Protein AF-A0A170VFK0-F1 (afdb_monomer_lite)

Organism: Triatoma infestans (NCBI:txid30076)

pLDDT: mean 92.16, std 7.34, range [55.44, 97.75]

Sequence (66 aa):
VEIVRELDGHVLKCVKDQNGNHVVQKCIECVDPHALQFIINAFQGQVFTLSTHPYGCRVIQRILEH

Foldseek 3Di:
DVVLVVCQVVLVVLQLDPNSLVVLLVCLVPPDPVSCVSNVVVCVVVVVVLCPHPRSVVSSVSNVVD

Secondary structure (DSSP, 8-state):
-HHHHHHTTTHHHHHHSTTHHHHHHHHHHHS-GGGGHHHHHHHTTTHHHHHTSTTHHHHHHHHHH-

InterPro domains:
  IPR001313 Pumilio RNA-binding repeat [PF00806] (10-41)
  IPR001313 Pumilio RNA-binding repeat [PF00806] (46-66)
  IPR001313 Pumilio RNA-binding repeat [PS50302] (6-41)
  IPR001313 Pumilio RNA-binding repeat [PS50302] (42-66)
  IPR001313 Pumilio RNA-binding repeat [SM00025] (6-41)
  IPR001313 Pumilio RNA-binding repeat [SM00025] (42-66)
  IPR011989 Armadillo-like helical [G3DSA:1.25.10.10] (1-66)
  IPR016024 Armadillo-type fold [SSF48371] (2-66)
  IPR033133 Pumilio homology domain [PS50303] (1-66)

Structure (mmCIF, N/CA/C/O backbone):
data_AF-A0A170VFK0-F1
#
_entry.id   AF-A0A170VFK0-F1
#
loop_
_atom_site.group_PDB
_atom_site.id
_atom_site.type_symbol
_atom_site.label_atom_id
_atom_site.label_alt_id
_atom_site.label_comp_id
_atom_site.label_asym_id
_atom_site.label_entity_id
_atom_site.label_seq_id
_atom_site.pdbx_PDB_ins_code
_atom_site.Cartn_x
_atom_site.Cartn_y
_atom_site.Cartn_z
_atom_site.occupancy
_atom_site.B_iso_or_equiv
_atom_site.auth_seq_id
_atom_site.auth_comp_id
_atom_site.auth_asym_id
_atom_site.auth_atom_id
_atom_site.pdbx_PDB_model_num
ATOM 1 N N . VAL A 1 1 ? -18.050 1.895 7.025 1.00 55.44 1 VAL A N 1
ATOM 2 C CA . VAL A 1 1 ? -17.670 0.475 7.235 1.00 55.44 1 VAL A CA 1
ATOM 3 C C . VAL A 1 1 ? -17.796 -0.346 5.949 1.00 55.44 1 VAL A C 1
ATOM 5 O O . VAL A 1 1 ? -16.955 -1.206 5.740 1.00 55.44 1 VAL A O 1
ATOM 8 N N . GLU A 1 2 ? -18.750 -0.064 5.050 1.00 68.94 2 GLU A N 1
ATOM 9 C CA . GLU A 1 2 ? -18.890 -0.796 3.769 1.00 68.94 2 GLU A CA 1
ATOM 10 C C . GLU A 1 2 ? -17.681 -0.663 2.827 1.00 68.94 2 GLU A C 1
ATOM 12 O O . GLU A 1 2 ? -17.126 -1.681 2.429 1.00 68.94 2 GLU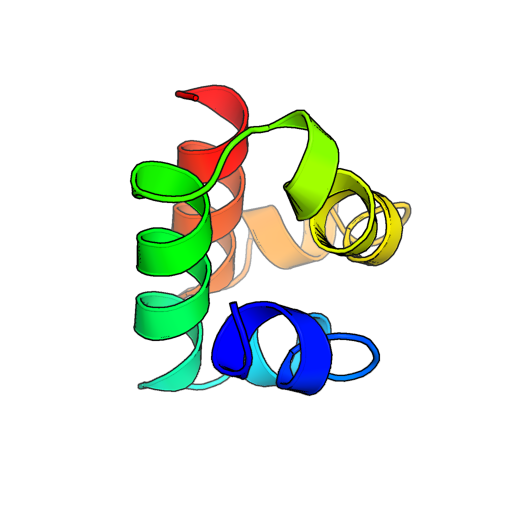 A O 1
ATOM 17 N N . ILE A 1 3 ? -17.181 0.554 2.575 1.00 75.00 3 ILE A N 1
ATOM 18 C CA . ILE A 1 3 ? -16.039 0.790 1.659 1.00 75.00 3 ILE A CA 1
ATOM 19 C C . ILE A 1 3 ? -14.783 -0.015 2.035 1.00 75.00 3 ILE A C 1
ATOM 21 O O . ILE A 1 3 ? -14.092 -0.538 1.167 1.00 75.00 3 ILE A O 1
ATOM 25 N N . VAL A 1 4 ? -14.487 -0.144 3.332 1.00 81.00 4 VAL A N 1
ATOM 26 C CA . VAL A 1 4 ? -13.309 -0.887 3.816 1.00 81.00 4 VAL A CA 1
ATOM 27 C C . VAL A 1 4 ? -13.430 -2.376 3.485 1.00 81.00 4 VAL A C 1
ATOM 29 O O . VAL A 1 4 ? -12.443 -3.006 3.126 1.00 81.00 4 VAL A O 1
ATOM 32 N N . ARG A 1 5 ? -14.647 -2.926 3.553 1.00 82.62 5 ARG A N 1
ATOM 33 C CA . ARG A 1 5 ? -14.914 -4.327 3.208 1.00 82.62 5 ARG A CA 1
ATOM 34 C C . ARG A 1 5 ? -14.849 -4.563 1.700 1.00 82.62 5 ARG A C 1
ATOM 36 O O . ARG A 1 5 ? -14.388 -5.616 1.287 1.00 82.62 5 ARG A O 1
ATOM 43 N N . GLU A 1 6 ? -15.270 -3.598 0.887 1.00 87.19 6 GLU A N 1
ATOM 44 C CA . GLU A 1 6 ? -15.185 -3.694 -0.580 1.00 87.19 6 GLU A CA 1
ATOM 45 C C . GLU A 1 6 ? -13.746 -3.573 -1.109 1.00 87.19 6 GLU A C 1
ATOM 47 O O . GLU A 1 6 ? -13.407 -4.132 -2.153 1.00 87.19 6 GLU A O 1
ATOM 52 N N . LEU A 1 7 ? -12.884 -2.870 -0.369 1.00 89.19 7 LEU A N 1
ATOM 53 C CA . LEU A 1 7 ? -11.451 -2.770 -0.652 1.00 89.19 7 LEU A CA 1
ATOM 54 C C . LEU A 1 7 ? -10.701 -4.089 -0.441 1.00 89.19 7 LEU A C 1
ATOM 56 O O . LEU A 1 7 ? -9.630 -4.274 -1.031 1.00 89.19 7 LEU A O 1
ATOM 60 N N . ASP A 1 8 ? -11.232 -4.991 0.385 1.00 89.06 8 ASP A N 1
ATOM 61 C CA . ASP A 1 8 ? -10.610 -6.285 0.637 1.00 89.06 8 ASP A CA 1
ATOM 62 C C . ASP A 1 8 ? -10.513 -7.103 -0.664 1.00 89.06 8 ASP A C 1
ATOM 64 O O . ASP A 1 8 ? -11.414 -7.110 -1.504 1.00 89.06 8 ASP A O 1
ATOM 68 N N . GLY A 1 9 ? -9.351 -7.710 -0.898 1.00 90.06 9 GLY A N 1
ATOM 69 C CA . GLY A 1 9 ? -8.997 -8.352 -2.171 1.00 90.06 9 GLY A CA 1
ATOM 70 C C . GLY A 1 9 ? -8.646 -7.407 -3.336 1.00 90.06 9 GLY A C 1
ATOM 71 O O . GLY A 1 9 ? -8.072 -7.861 -4.325 1.00 90.06 9 GLY A O 1
ATOM 72 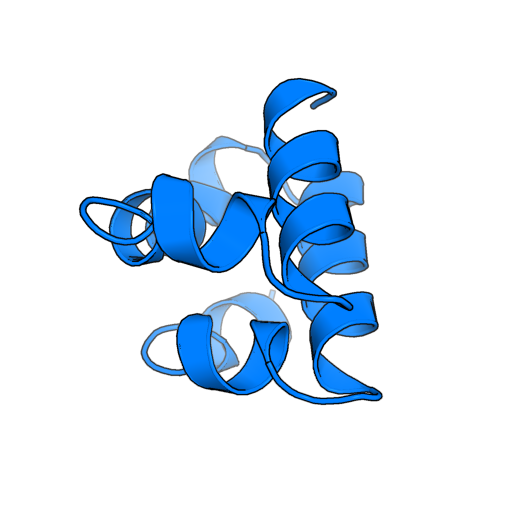N N . HIS A 1 10 ? -8.901 -6.097 -3.232 1.00 94.44 10 HIS A N 1
ATOM 73 C CA . HIS A 1 10 ? -8.647 -5.117 -4.305 1.00 94.44 10 HIS A CA 1
ATOM 74 C C . HIS A 1 10 ? -7.548 -4.096 -3.984 1.00 94.44 10 HIS A C 1
ATOM 76 O O . HIS A 1 10 ? -7.143 -3.329 -4.863 1.00 94.44 10 HIS A O 1
ATOM 82 N N . VAL A 1 11 ? -7.012 -4.116 -2.761 1.00 95.38 11 VAL A N 1
ATOM 83 C CA . VAL A 1 11 ? -6.049 -3.134 -2.236 1.00 95.38 11 VAL A CA 1
ATOM 84 C C . VAL A 1 11 ? -4.908 -2.828 -3.213 1.00 95.38 11 VAL A C 1
ATOM 86 O O . VAL A 1 11 ? -4.695 -1.670 -3.564 1.00 95.38 11 VAL A O 1
ATOM 89 N N . LEU A 1 12 ? -4.186 -3.841 -3.706 1.00 95.88 12 LEU A N 1
ATOM 90 C CA . LEU A 1 12 ? -3.025 -3.625 -4.58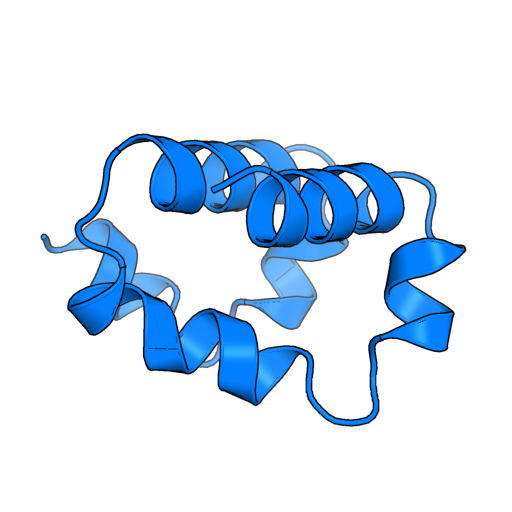4 1.00 95.88 12 LEU A CA 1
ATOM 91 C C . LEU A 1 12 ? -3.391 -2.960 -5.915 1.00 95.88 12 LEU A C 1
ATOM 93 O O . LEU A 1 12 ? -2.606 -2.169 -6.441 1.00 95.88 12 LEU A O 1
ATOM 97 N N . LYS A 1 13 ? -4.576 -3.266 -6.454 1.00 96.12 13 LYS A N 1
ATOM 98 C CA . LYS A 1 13 ? -5.092 -2.621 -7.664 1.00 96.12 13 LYS A CA 1
ATOM 99 C C . LYS A 1 13 ? -5.413 -1.157 -7.374 1.00 96.12 13 LYS A C 1
ATOM 101 O O . LYS A 1 13 ? -4.974 -0.290 -8.119 1.00 96.12 13 LYS A O 1
ATOM 106 N N . CYS A 1 14 ? -6.106 -0.883 -6.269 1.00 96.50 14 CYS A N 1
ATOM 107 C CA . CYS A 1 14 ? -6.465 0.474 -5.861 1.00 96.50 14 CYS A CA 1
ATOM 108 C C . CYS A 1 14 ? -5.233 1.343 -5.584 1.00 96.50 14 CYS A C 1
ATOM 110 O O . CYS A 1 14 ? -5.192 2.484 -6.022 1.00 96.50 14 CYS A O 1
ATOM 112 N N . VAL A 1 15 ? -4.197 0.812 -4.931 1.00 97.19 15 VAL A N 1
ATOM 113 C CA . VAL A 1 15 ? -2.951 1.554 -4.657 1.00 97.19 15 VAL A CA 1
ATOM 114 C C . VAL A 1 15 ? -2.212 1.964 -5.934 1.00 97.19 15 VAL A C 1
ATOM 116 O O . VAL A 1 15 ? -1.556 3.005 -5.962 1.00 97.19 15 VAL A O 1
ATOM 119 N N . LYS A 1 16 ? -2.301 1.156 -6.993 1.00 95.94 16 LYS A N 1
ATOM 120 C CA . LYS A 1 16 ? -1.666 1.444 -8.287 1.00 95.94 16 LYS A CA 1
ATOM 121 C C . LYS A 1 16 ? -2.534 2.315 -9.202 1.00 95.94 16 LYS A C 1
ATOM 123 O O . LYS A 1 16 ? -2.047 2.758 -10.236 1.00 95.94 16 LYS A O 1
ATOM 128 N N . ASP A 1 17 ? -3.778 2.579 -8.818 1.00 97.25 17 ASP A N 1
ATOM 129 C CA . ASP A 1 17 ? -4.704 3.430 -9.559 1.00 97.25 17 ASP A CA 1
ATOM 130 C C . ASP A 1 17 ? -4.526 4.916 -9.200 1.00 97.25 17 ASP A C 1
ATOM 132 O O . ASP A 1 17 ? -4.285 5.266 -8.041 1.00 97.25 17 ASP A O 1
ATOM 136 N N . GLN A 1 18 ? -4.684 5.800 -10.191 1.00 95.38 18 GLN A N 1
ATOM 137 C CA . GLN A 1 18 ? -4.526 7.250 -10.027 1.00 95.38 18 GLN A CA 1
ATOM 138 C C . GLN A 1 18 ? -5.512 7.852 -9.014 1.00 95.38 18 GLN A C 1
ATOM 140 O O . GLN A 1 18 ? -5.157 8.804 -8.326 1.00 95.38 18 GLN A O 1
ATOM 145 N N . ASN A 1 19 ? -6.723 7.302 -8.893 1.00 96.00 19 ASN A N 1
ATOM 146 C CA . ASN A 1 19 ? -7.739 7.779 -7.954 1.00 96.00 19 ASN A CA 1
ATOM 147 C C . ASN A 1 19 ? -7.850 6.860 -6.731 1.00 96.00 19 ASN A C 1
ATOM 149 O O . ASN A 1 19 ? -7.982 7.330 -5.600 1.00 96.00 19 ASN A O 1
ATOM 153 N N . GLY A 1 20 ? -7.748 5.545 -6.940 1.00 95.44 20 GLY A N 1
ATOM 154 C CA . GLY A 1 20 ? -7.874 4.532 -5.894 1.00 95.44 20 GLY A CA 1
ATOM 155 C C . GLY A 1 20 ? -6.862 4.699 -4.761 1.00 95.44 20 GLY A C 1
ATOM 156 O O . GLY A 1 20 ? -7.205 4.468 -3.600 1.00 95.44 20 GLY A O 1
ATOM 157 N N . ASN A 1 21 ? -5.648 5.179 -5.052 1.00 97.06 21 ASN A N 1
ATOM 158 C CA . ASN A 1 21 ? -4.624 5.385 -4.027 1.00 97.06 21 ASN A CA 1
ATOM 159 C C . ASN A 1 21 ? -5.057 6.415 -2.967 1.00 97.06 21 ASN A C 1
ATOM 161 O O . ASN A 1 21 ? -4.679 6.287 -1.801 1.00 97.06 21 ASN A O 1
ATOM 165 N N . HIS A 1 22 ? -5.875 7.403 -3.343 1.00 96.56 22 HIS A N 1
ATOM 166 C CA . HIS A 1 22 ? -6.397 8.404 -2.416 1.00 96.56 22 HIS A CA 1
ATOM 167 C C . HIS A 1 22 ? -7.446 7.805 -1.480 1.00 96.56 22 HIS A C 1
ATOM 169 O O . HIS A 1 22 ? -7.470 8.132 -0.295 1.00 96.56 22 HIS A O 1
ATOM 175 N N . VAL A 1 23 ? -8.267 6.877 -1.982 1.00 94.75 23 VAL A N 1
ATOM 176 C CA . VAL A 1 23 ? -9.248 6.153 -1.163 1.00 94.75 23 VAL A CA 1
ATOM 177 C C . VAL A 1 23 ? -8.533 5.291 -0.125 1.00 94.75 23 VAL A C 1
ATOM 179 O O . VAL A 1 23 ? -8.898 5.325 1.048 1.00 94.75 23 VAL A O 1
ATOM 182 N N . VAL A 1 24 ? -7.476 4.574 -0.524 1.00 95.44 24 VAL A N 1
ATOM 183 C CA . VAL A 1 24 ? -6.685 3.742 0.400 1.00 95.44 24 VAL A CA 1
ATOM 184 C C . VAL A 1 24 ? -6.007 4.601 1.469 1.00 95.44 24 VAL A C 1
ATOM 186 O O . VAL A 1 24 ? -6.121 4.288 2.650 1.00 95.44 24 VAL A O 1
ATOM 189 N N . GLN A 1 25 ? -5.375 5.718 1.088 1.00 95.31 25 GLN A N 1
ATOM 190 C CA . GLN A 1 25 ? -4.804 6.671 2.052 1.00 95.31 25 GLN A CA 1
ATOM 191 C C . GLN A 1 25 ? -5.857 7.187 3.029 1.00 95.31 25 GLN A C 1
ATOM 193 O O . GLN A 1 25 ? -5.608 7.216 4.232 1.00 95.31 25 GLN A O 1
ATOM 198 N N . LYS A 1 26 ? -7.050 7.540 2.534 1.00 94.25 26 LYS A N 1
ATOM 199 C CA . LYS A 1 26 ? -8.112 8.051 3.397 1.00 94.25 26 LYS A CA 1
ATOM 200 C C . LYS A 1 26 ? -8.660 6.995 4.351 1.00 94.25 26 LYS A C 1
ATOM 202 O O . LYS A 1 26 ? -9.001 7.323 5.482 1.00 94.25 26 LYS A O 1
ATOM 207 N N . CYS A 1 27 ? -8.709 5.736 3.920 1.00 93.38 27 CYS A N 1
ATOM 208 C CA . CYS A 1 27 ? -9.043 4.627 4.807 1.00 93.38 27 CYS A CA 1
ATOM 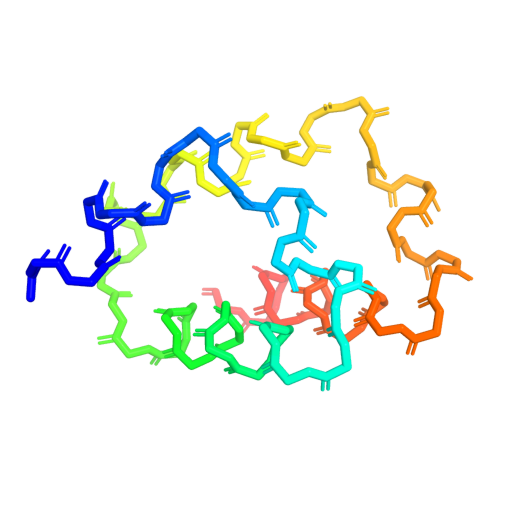209 C C . CYS A 1 27 ? -8.009 4.498 5.927 1.00 93.38 27 CYS A C 1
ATOM 211 O O . CYS A 1 27 ? -8.406 4.376 7.078 1.00 93.38 27 CYS A O 1
ATOM 213 N N . ILE A 1 28 ? -6.714 4.597 5.611 1.00 93.69 28 ILE A N 1
ATOM 214 C CA . ILE A 1 28 ? -5.654 4.512 6.625 1.00 93.69 28 ILE A CA 1
ATOM 215 C C . ILE A 1 28 ? -5.768 5.644 7.658 1.00 93.69 28 ILE A C 1
ATOM 217 O O . ILE A 1 28 ? -5.609 5.396 8.842 1.00 93.69 28 ILE A O 1
ATOM 221 N N . GLU A 1 29 ? -6.103 6.865 7.233 1.00 93.06 29 GLU A N 1
ATOM 222 C CA . GLU A 1 29 ? -6.230 8.027 8.131 1.00 93.06 29 GLU A CA 1
ATOM 223 C C . GLU A 1 29 ? -7.463 8.021 9.047 1.00 93.06 29 GLU A C 1
ATOM 225 O O . GLU A 1 29 ? -7.509 8.773 10.016 1.00 93.06 29 GLU A O 1
ATOM 230 N N . CYS A 1 30 ? -8.540 7.340 8.654 1.00 90.56 30 CYS A N 1
ATOM 231 C CA . CYS A 1 30 ? -9.867 7.551 9.252 1.00 90.56 30 CYS A CA 1
ATOM 232 C C . CYS A 1 30 ? -10.474 6.292 9.865 1.00 90.56 30 CYS A C 1
ATOM 234 O O . CYS A 1 30 ? -11.536 6.371 10.484 1.00 90.56 30 CYS A O 1
ATOM 236 N N . VAL A 1 31 ? -9.857 5.133 9.654 1.00 89.50 31 VAL A N 1
ATOM 237 C CA . VAL A 1 31 ? -10.361 3.845 10.124 1.00 89.50 31 VAL A CA 1
ATOM 238 C C . VAL A 1 31 ? -9.449 3.333 11.225 1.00 89.50 31 VAL A C 1
ATOM 240 O O . VAL A 1 31 ? -8.237 3.512 11.172 1.00 89.50 31 VAL A O 1
ATOM 243 N N . ASP A 1 32 ? -10.051 2.678 12.214 1.00 88.81 32 ASP A N 1
ATOM 244 C CA . ASP A 1 32 ? -9.316 2.047 13.303 1.00 88.81 32 ASP A CA 1
ATOM 245 C C . ASP A 1 32 ? -8.235 1.083 12.760 1.00 88.81 32 ASP A C 1
ATOM 247 O O . ASP A 1 32 ? -8.554 0.242 11.905 1.00 88.81 32 ASP A O 1
ATOM 251 N N . PRO A 1 33 ? -6.981 1.159 13.248 1.00 85.50 33 PRO A N 1
ATOM 252 C CA . PRO A 1 33 ? -5.885 0.302 12.800 1.00 85.50 33 PRO A CA 1
ATOM 253 C C . PRO A 1 33 ? -6.207 -1.197 12.825 1.00 85.50 33 PRO A C 1
ATOM 255 O O . PRO A 1 33 ? -5.786 -1.931 11.928 1.00 85.50 33 PRO A O 1
ATOM 258 N N . HIS A 1 34 ? -7.014 -1.668 13.783 1.00 86.81 34 HIS A N 1
ATOM 259 C CA . HIS A 1 34 ? -7.412 -3.075 13.859 1.00 86.81 34 HIS A CA 1
ATOM 260 C C . HIS A 1 34 ? -8.239 -3.524 12.647 1.00 86.81 34 HIS A C 1
ATOM 262 O O . HIS A 1 34 ? -8.164 -4.684 12.240 1.00 86.81 34 HIS A O 1
ATOM 268 N N . ALA A 1 35 ? -8.998 -2.615 12.030 1.00 88.12 35 ALA A N 1
ATOM 269 C CA . ALA A 1 35 ? -9.785 -2.895 10.833 1.00 88.12 35 ALA A CA 1
ATOM 270 C C . ALA A 1 35 ? -8.978 -2.764 9.528 1.00 88.12 35 ALA A C 1
ATOM 272 O O . ALA A 1 35 ? -9.495 -3.095 8.463 1.00 88.12 35 ALA A O 1
ATOM 273 N N . LEU A 1 36 ? -7.716 -2.324 9.588 1.00 90.50 36 LEU A N 1
ATOM 274 C CA . LEU A 1 36 ? -6.837 -2.130 8.428 1.00 90.50 36 LEU A CA 1
ATOM 275 C C . LEU A 1 36 ? -5.852 -3.285 8.204 1.00 90.50 36 LEU A C 1
ATOM 277 O O . LEU A 1 36 ? -5.068 -3.253 7.254 1.00 90.50 36 LEU A O 1
ATOM 281 N N . GLN A 1 37 ? -5.915 -4.340 9.022 1.00 91.88 37 GLN A N 1
ATOM 282 C CA . GLN A 1 37 ? -4.997 -5.480 8.939 1.00 91.88 37 GLN A CA 1
ATOM 283 C C . GLN A 1 37 ? -4.950 -6.116 7.539 1.00 91.88 37 GLN A C 1
ATOM 285 O O . GLN A 1 37 ? -3.887 -6.536 7.084 1.00 91.88 37 GLN A O 1
ATOM 290 N N . PHE A 1 38 ? -6.074 -6.152 6.821 1.00 93.12 38 PHE A N 1
ATOM 291 C CA . PHE A 1 38 ? -6.130 -6.684 5.456 1.00 93.12 38 PHE A CA 1
ATOM 292 C C . PHE A 1 38 ? -5.281 -5.866 4.461 1.00 93.12 38 PHE A C 1
ATOM 294 O O . PHE A 1 38 ? -4.668 -6.443 3.565 1.00 93.12 38 PHE A O 1
ATOM 301 N N . ILE A 1 39 ? -5.169 -4.543 4.647 1.00 93.31 39 ILE A N 1
ATOM 302 C CA . ILE A 1 39 ? -4.310 -3.672 3.829 1.00 93.31 39 ILE A CA 1
ATOM 303 C C . ILE A 1 39 ? -2.840 -3.991 4.101 1.00 93.31 39 ILE A C 1
ATOM 305 O O . ILE A 1 39 ? -2.062 -4.165 3.164 1.00 93.31 39 ILE A O 1
ATOM 309 N N . ILE A 1 40 ? -2.469 -4.130 5.377 1.00 92.69 40 ILE A N 1
ATOM 310 C CA . ILE A 1 40 ? -1.105 -4.494 5.783 1.00 92.69 40 ILE A CA 1
ATOM 311 C C . ILE A 1 40 ? -0.729 -5.858 5.194 1.00 92.69 40 ILE A C 1
ATOM 313 O O . ILE A 1 40 ? 0.339 -6.010 4.600 1.00 92.69 40 ILE A O 1
ATOM 317 N N . ASN A 1 41 ? -1.632 -6.836 5.293 1.00 94.69 41 ASN A N 1
ATOM 318 C CA . ASN A 1 41 ? -1.437 -8.166 4.723 1.00 94.69 41 ASN A CA 1
ATOM 319 C C . ASN A 1 41 ? -1.262 -8.105 3.199 1.00 94.69 41 ASN A C 1
ATOM 321 O O . ASN A 1 41 ? -0.375 -8.764 2.664 1.00 94.69 41 ASN A O 1
ATOM 325 N N . ALA A 1 42 ? -2.036 -7.270 2.498 1.00 94.50 42 ALA A N 1
ATOM 326 C CA . ALA A 1 42 ? -1.901 -7.087 1.054 1.00 94.50 42 ALA A CA 1
ATOM 327 C C . ALA A 1 42 ? -0.539 -6.498 0.639 1.00 94.50 42 ALA A C 1
ATOM 329 O O . ALA A 1 42 ? -0.113 -6.682 -0.501 1.00 94.50 42 ALA A O 1
ATOM 330 N N . PHE A 1 43 ? 0.156 -5.792 1.536 1.00 94.69 43 PHE A N 1
ATOM 331 C CA . PHE A 1 43 ? 1.472 -5.207 1.262 1.00 94.69 43 PHE A CA 1
ATOM 332 C C . PHE A 1 43 ? 2.634 -6.150 1.573 1.00 94.69 43 PHE A C 1
ATOM 334 O O . PHE A 1 43 ? 3.759 -5.889 1.131 1.00 94.69 43 PHE A O 1
ATOM 341 N N . GLN A 1 44 ? 2.390 -7.257 2.280 1.00 94.25 44 GLN A N 1
ATOM 342 C CA . GLN A 1 44 ? 3.420 -8.261 2.535 1.00 94.25 44 GLN A CA 1
ATOM 343 C C . GLN A 1 44 ? 3.997 -8.782 1.211 1.00 94.25 44 GLN A C 1
ATOM 345 O O . GLN A 1 44 ? 3.281 -9.107 0.268 1.00 94.25 44 GLN A O 1
ATOM 350 N N . GLY A 1 45 ? 5.328 -8.791 1.107 1.00 95.31 45 GLY A N 1
ATOM 351 C CA . GLY A 1 45 ? 6.039 -9.154 -0.125 1.00 95.31 45 GLY A CA 1
ATOM 352 C C . GLY A 1 45 ? 5.971 -8.118 -1.259 1.00 95.31 45 GLY A C 1
ATOM 353 O O . GLY A 1 45 ? 6.636 -8.300 -2.272 1.00 95.31 45 GLY A O 1
ATOM 354 N N . GLN A 1 46 ? 5.221 -7.022 -1.102 1.00 95.81 46 GLN A N 1
ATOM 355 C CA . GLN A 1 46 ? 5.089 -5.948 -2.098 1.00 95.81 46 GLN A CA 1
ATOM 356 C C . GLN A 1 46 ? 5.713 -4.620 -1.646 1.00 95.81 46 GLN A C 1
ATOM 358 O O . GLN A 1 46 ? 5.794 -3.690 -2.446 1.00 95.81 46 GLN A O 1
ATOM 363 N N . VAL A 1 47 ? 6.180 -4.522 -0.395 1.00 95.75 47 VAL A N 1
ATOM 364 C CA . VAL A 1 47 ? 6.665 -3.269 0.214 1.00 95.75 47 VAL A CA 1
ATOM 365 C C . VAL A 1 47 ? 7.696 -2.551 -0.660 1.00 95.75 47 VAL A C 1
ATOM 367 O O . VAL A 1 47 ? 7.514 -1.377 -0.955 1.00 95.75 47 VAL A O 1
ATOM 370 N N . PHE A 1 48 ? 8.740 -3.235 -1.143 1.00 97.00 48 PHE A N 1
ATOM 371 C CA . PHE A 1 48 ? 9.760 -2.605 -1.996 1.00 97.00 48 PHE A CA 1
ATOM 372 C C . PHE A 1 48 ? 9.171 -2.028 -3.296 1.00 97.00 48 PHE A C 1
ATOM 374 O O . PHE A 1 48 ? 9.442 -0.884 -3.671 1.00 97.00 48 PHE A O 1
ATOM 381 N N . THR A 1 49 ? 8.324 -2.805 -3.970 1.00 97.44 49 THR A N 1
ATOM 382 C CA . THR A 1 49 ? 7.668 -2.393 -5.215 1.00 97.44 49 THR A CA 1
ATOM 383 C C . THR A 1 49 ? 6.723 -1.217 -4.990 1.00 97.44 49 THR A C 1
ATOM 385 O O . THR A 1 49 ? 6.710 -0.281 -5.781 1.00 97.44 49 THR A O 1
ATOM 388 N N . LEU A 1 50 ? 5.941 -1.233 -3.909 1.00 97.31 50 LEU A N 1
ATOM 389 C CA . LEU A 1 50 ? 5.021 -0.145 -3.587 1.00 97.31 50 LEU A CA 1
ATOM 390 C C . LEU A 1 50 ? 5.776 1.122 -3.181 1.00 97.31 50 LEU A C 1
ATOM 392 O O . LEU A 1 50 ? 5.425 2.197 -3.656 1.00 97.31 50 LEU A O 1
ATOM 396 N N . SER A 1 51 ? 6.854 1.004 -2.405 1.00 97.50 51 SER A N 1
ATOM 397 C CA . SER A 1 51 ? 7.698 2.134 -1.998 1.00 97.50 51 SER A CA 1
ATOM 398 C C . SER A 1 51 ? 8.363 2.860 -3.168 1.00 97.50 51 SER A C 1
ATOM 400 O O . SER A 1 51 ? 8.641 4.051 -3.062 1.00 97.50 51 SER A O 1
ATOM 402 N N . THR A 1 52 ? 8.606 2.174 -4.286 1.00 97.25 52 THR A N 1
ATOM 403 C CA . THR A 1 52 ? 9.185 2.767 -5.505 1.00 97.25 52 THR A CA 1
ATOM 404 C C . THR A 1 52 ? 8.133 3.148 -6.555 1.00 97.25 52 THR A C 1
ATOM 406 O O . THR A 1 52 ? 8.467 3.745 -7.577 1.00 97.25 52 THR A O 1
ATOM 409 N N . HIS A 1 53 ? 6.850 2.856 -6.310 1.00 97.56 53 HIS A N 1
ATOM 410 C CA . HIS A 1 53 ? 5.752 3.196 -7.213 1.00 97.56 53 HIS A CA 1
ATOM 411 C C . HIS A 1 53 ? 5.320 4.669 -7.051 1.00 97.56 53 HIS A C 1
ATOM 413 O O . HIS A 1 53 ? 5.149 5.107 -5.910 1.00 97.56 53 HIS A O 1
ATOM 419 N N . PRO A 1 54 ? 5.022 5.411 -8.142 1.00 96.19 54 PRO A N 1
ATOM 420 C CA . PRO A 1 54 ? 4.641 6.831 -8.087 1.00 96.19 54 PRO A CA 1
ATOM 421 C C . PRO A 1 54 ? 3.486 7.164 -7.133 1.00 96.19 54 PRO A C 1
ATOM 423 O O . PRO A 1 54 ? 3.484 8.224 -6.514 1.00 96.19 54 PRO A O 1
ATOM 426 N N . TYR A 1 55 ? 2.519 6.253 -6.993 1.00 97.75 55 TYR A N 1
ATOM 427 C CA . TYR A 1 55 ? 1.397 6.396 -6.053 1.00 97.75 55 TYR A CA 1
ATOM 428 C C . TYR A 1 55 ? 1.575 5.557 -4.784 1.00 97.75 55 TYR A C 1
ATOM 430 O O . TYR A 1 55 ? 1.131 5.944 -3.705 1.00 97.75 55 TYR A O 1
ATOM 438 N N . GLY A 1 56 ? 2.245 4.405 -4.898 1.00 96.88 56 GLY A N 1
ATOM 439 C CA . GLY A 1 56 ? 2.340 3.439 -3.802 1.00 96.88 56 GLY A CA 1
ATOM 440 C C . GLY A 1 56 ? 3.210 3.945 -2.659 1.00 96.88 56 GLY A C 1
ATOM 44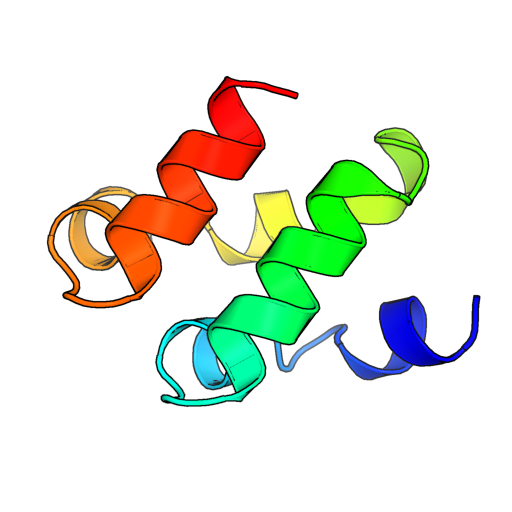1 O O . GLY A 1 56 ? 2.914 3.664 -1.500 1.00 96.88 56 GLY A O 1
ATOM 442 N N . CYS A 1 57 ? 4.219 4.764 -2.969 1.00 97.25 57 CYS A N 1
ATOM 443 C CA . CYS A 1 57 ? 5.138 5.300 -1.976 1.00 97.25 57 CYS A CA 1
ATOM 444 C C . CYS A 1 57 ? 4.412 6.138 -0.916 1.00 97.25 57 CYS A C 1
ATOM 446 O O . CYS A 1 57 ? 4.723 6.031 0.268 1.00 97.25 57 CYS A O 1
ATOM 448 N N . ARG A 1 58 ? 3.390 6.903 -1.323 1.00 96.75 58 ARG A N 1
ATOM 449 C CA . ARG A 1 58 ? 2.559 7.712 -0.422 1.00 96.75 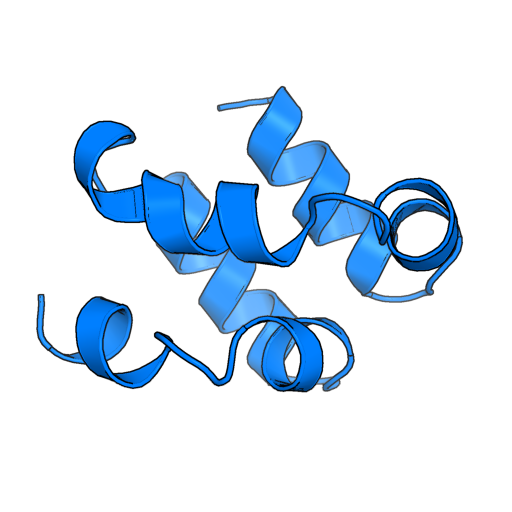58 ARG A CA 1
ATOM 450 C C . ARG A 1 58 ? 1.683 6.853 0.478 1.00 96.75 58 ARG A C 1
ATOM 452 O O . ARG A 1 58 ? 1.550 7.151 1.657 1.00 96.75 58 ARG A O 1
ATOM 459 N N . VAL A 1 59 ? 1.137 5.762 -0.054 1.00 96.62 59 VAL A N 1
ATOM 460 C CA . VAL A 1 59 ? 0.325 4.824 0.730 1.00 96.62 59 VAL A CA 1
ATOM 461 C C . VAL A 1 59 ? 1.177 4.108 1.783 1.00 96.62 59 VAL A C 1
ATOM 463 O O . VAL A 1 59 ? 0.752 3.993 2.927 1.00 96.62 59 VAL A O 1
ATOM 466 N N . ILE A 1 60 ? 2.394 3.674 1.428 1.00 96.75 60 ILE A N 1
ATOM 467 C CA . ILE A 1 60 ? 3.326 3.055 2.385 1.00 96.75 60 ILE A CA 1
ATOM 468 C C . ILE A 1 60 ? 3.732 4.046 3.477 1.00 96.75 60 ILE A C 1
ATOM 470 O O . ILE A 1 60 ? 3.690 3.690 4.649 1.00 96.75 60 ILE A O 1
ATOM 474 N N . GLN A 1 61 ? 4.077 5.285 3.109 1.00 96.00 61 GLN A N 1
ATOM 475 C CA . GLN A 1 61 ? 4.374 6.340 4.087 1.00 96.00 61 GLN A CA 1
ATOM 476 C C . GLN A 1 61 ? 3.205 6.527 5.055 1.00 96.00 61 GLN A C 1
ATOM 478 O O . GLN A 1 61 ? 3.412 6.488 6.262 1.00 96.00 61 GLN A O 1
ATOM 483 N N . ARG A 1 62 ? 1.974 6.611 4.538 1.00 95.00 62 ARG A N 1
ATOM 484 C CA . ARG A 1 62 ? 0.777 6.779 5.364 1.00 95.00 62 ARG A CA 1
ATOM 485 C C . ARG A 1 62 ? 0.585 5.647 6.375 1.00 95.00 62 ARG A C 1
ATOM 487 O O . ARG A 1 62 ? 0.221 5.937 7.502 1.00 95.00 62 ARG A O 1
ATOM 494 N N . ILE A 1 63 ? 0.833 4.390 5.996 1.00 91.75 63 ILE A N 1
ATOM 495 C CA . ILE A 1 63 ? 0.763 3.256 6.939 1.00 91.75 63 ILE A CA 1
ATOM 496 C C . ILE A 1 63 ? 1.833 3.338 8.030 1.00 91.75 63 ILE A C 1
ATOM 498 O O . ILE A 1 63 ? 1.604 2.850 9.122 1.00 91.75 63 ILE A O 1
ATOM 502 N N . LEU A 1 64 ? 3.010 3.894 7.743 1.00 91.25 64 LEU A N 1
ATOM 503 C CA . LEU A 1 64 ? 4.086 4.005 8.734 1.00 91.25 64 LEU A CA 1
ATOM 504 C C . LEU A 1 64 ? 3.924 5.224 9.656 1.00 91.25 64 LEU A C 1
ATOM 506 O O . LEU A 1 64 ? 4.487 5.242 10.746 1.00 91.25 64 LEU A O 1
ATOM 510 N N . GLU A 1 65 ? 3.207 6.252 9.199 1.00 89.56 65 GLU A N 1
ATOM 511 C CA . GLU A 1 65 ? 2.880 7.461 9.965 1.00 89.56 65 GLU A CA 1
ATOM 512 C C . GLU A 1 65 ? 1.708 7.268 10.941 1.00 89.56 65 GLU A C 1
ATOM 514 O O . GLU A 1 65 ? 1.569 8.065 11.871 1.00 89.56 65 GLU A O 1
ATOM 519 N N . HIS A 1 66 ? 0.850 6.272 10.694 1.00 73.75 66 HIS A N 1
ATOM 520 C CA . HIS A 1 66 ? -0.359 5.963 11.465 1.00 73.75 66 HIS A CA 1
ATOM 521 C C . HIS A 1 66 ? -0.172 4.693 12.296 1.00 73.75 66 HIS A C 1
ATOM 523 O O . HIS A 1 66 ? -0.599 4.701 13.471 1.00 73.75 66 HIS A O 1
#

Radius of gyration: 10.49 Å; chains: 1; bounding box: 29×18×24 Å